Protein AF-A0AAW6U667-F1 (afdb_monomer)

Radius of gyration: 11.13 Å; Cα contacts (8 Å, |Δi|>4): 108; chains: 1; bounding box: 22×28×23 Å

Mean predicted aligned error: 3.18 Å

Secondary structure (DSSP, 8-state):
-HHHHHHHHTS-HHHHHHHTSTTTTHHHHHHHHHHHHHHT-HHHHHHHHHHHHTHHHHHHHHHHHHHHHHSS--TT-

Solvent-accessible surface area (backbone atoms only — not comparable to full-atom values): 3999 Å² total; per-residue (Å²): 98,68,68,59,49,52,53,64,70,64,47,55,52,69,58,54,40,58,38,19,37,75,92,39,27,54,58,54,14,52,46,13,28,48,46,10,63,74,67,74,34,64,66,23,27,52,46,10,51,46,35,54,77,58,18,73,80,60,47,28,57,57,31,38,54,29,21,73,77,68,58,38,54,57,84,62,84

Foldseek 3Di:
DVVLLVVLVPDFLVVQLVCLDQPNVLSVLVSQLVVCVVVVNVVSNVVSVCCNPPVSVPVSVQQNVCSVPPVGRDDSD

pLDDT: mean 91.13, std 4.67, range [72.94, 95.88]

Organism: NCBI:txid3044389

Nearest PDB structures (foldseek):
  7e3n-assembly1_A-2  TM=5.706E-01  e=7.95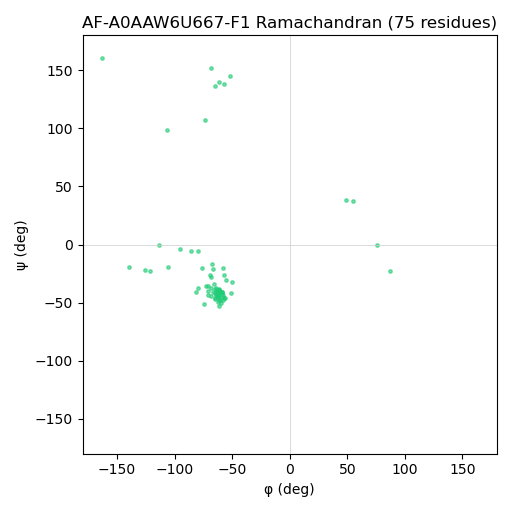2E+00  Trypanosoma brucei brucei TREU927

Sequence (77 aa):
MKSFVSAMDGLPWILKLILAFPGLDIVWGIYRIVKGLNKNDMVMVFAGIIWILVGWAIFWIIDIITVIVSGRPTVFA

Structure (mmCIF, N/CA/C/O backbone):
data_AF-A0AAW6U667-F1
#
_entry.id   AF-A0AAW6U667-F1
#
loop_
_atom_site.group_PDB
_atom_site.id
_atom_site.type_symbol
_atom_site.label_atom_id
_atom_site.label_alt_id
_atom_site.label_comp_id
_atom_site.label_asym_id
_atom_site.label_entity_id
_atom_site.label_seq_id
_atom_site.pdbx_PDB_ins_code
_atom_site.Cartn_x
_atom_site.Cartn_y
_atom_site.Cartn_z
_atom_site.occupancy
_atom_site.B_iso_or_equiv
_atom_site.auth_seq_id
_atom_site.auth_comp_id
_atom_site.auth_asym_id
_atom_site.auth_atom_id
_atom_site.pdbx_PDB_model_num
ATOM 1 N N . MET A 1 1 ? -16.667 7.273 3.760 1.00 73.25 1 MET A N 1
ATOM 2 C CA . MET A 1 1 ? -15.187 7.187 3.832 1.00 73.25 1 MET A CA 1
ATOM 3 C C . MET A 1 1 ? -14.721 6.140 4.839 1.00 73.25 1 MET A C 1
ATOM 5 O O . MET A 1 1 ? -14.148 5.154 4.403 1.00 73.25 1 MET A O 1
ATOM 9 N N . LYS A 1 2 ? -15.030 6.266 6.142 1.00 83.94 2 LYS A N 1
ATOM 10 C CA . LYS A 1 2 ? -14.617 5.273 7.162 1.00 83.94 2 LYS A CA 1
ATOM 11 C C . LYS A 1 2 ? 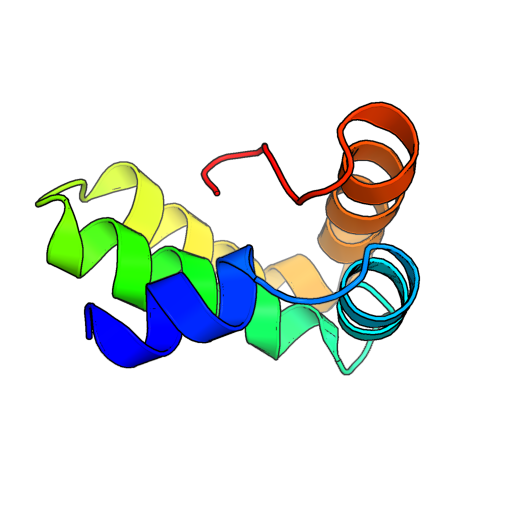-15.075 3.839 6.869 1.00 83.94 2 LYS A C 1
ATOM 13 O O . LYS A 1 2 ? -14.256 2.938 6.914 1.00 83.94 2 LYS A O 1
ATOM 18 N N . SER A 1 3 ? -16.342 3.645 6.488 1.00 90.25 3 SER A N 1
ATOM 19 C CA . SER A 1 3 ? -16.880 2.315 6.148 1.00 90.25 3 SER A CA 1
ATOM 20 C C . SER A 1 3 ? -16.133 1.638 4.987 1.00 90.25 3 SER A C 1
ATOM 22 O O . SER A 1 3 ? -15.813 0.459 5.086 1.00 90.25 3 SER A O 1
ATOM 24 N N . PHE A 1 4 ? -15.775 2.386 3.938 1.00 91.50 4 PHE A N 1
ATOM 25 C CA . PHE A 1 4 ? -14.985 1.862 2.819 1.00 91.50 4 PHE A CA 1
ATOM 26 C C . PHE A 1 4 ? -13.575 1.446 3.257 1.00 91.50 4 PHE A C 1
ATOM 28 O O . PHE A 1 4 ? -13.133 0.345 2.947 1.00 91.50 4 PHE A O 1
ATOM 35 N N . VAL A 1 5 ? -12.891 2.299 4.028 1.00 92.31 5 VAL A N 1
ATOM 36 C CA . VAL A 1 5 ? -11.549 1.999 4.553 1.00 92.31 5 VAL A CA 1
ATOM 37 C C . VAL A 1 5 ? -11.587 0.764 5.453 1.00 92.31 5 VAL A C 1
ATOM 39 O O . VAL A 1 5 ? -10.772 -0.132 5.279 1.00 92.31 5 VAL A O 1
ATOM 42 N N . SER A 1 6 ? -12.573 0.662 6.347 1.00 93.12 6 SER A N 1
ATOM 43 C CA . SER A 1 6 ? -12.750 -0.512 7.206 1.00 93.12 6 SER A CA 1
ATOM 44 C C . SER A 1 6 ? -13.066 -1.785 6.418 1.00 93.12 6 SER A C 1
ATOM 46 O O . SER A 1 6 ? -12.567 -2.847 6.778 1.00 93.12 6 SER A O 1
ATOM 48 N N . ALA A 1 7 ? -13.850 -1.699 5.339 1.00 94.44 7 ALA A N 1
ATOM 49 C CA . ALA A 1 7 ? -14.117 -2.841 4.466 1.00 94.44 7 ALA A CA 1
ATOM 50 C C . ALA A 1 7 ? -12.838 -3.320 3.759 1.00 94.44 7 ALA A C 1
ATOM 52 O O . ALA A 1 7 ? -12.538 -4.510 3.773 1.00 94.44 7 ALA A O 1
ATOM 53 N N . MET A 1 8 ? -12.051 -2.389 3.214 1.00 93.69 8 MET A N 1
ATOM 54 C CA . MET A 1 8 ? -10.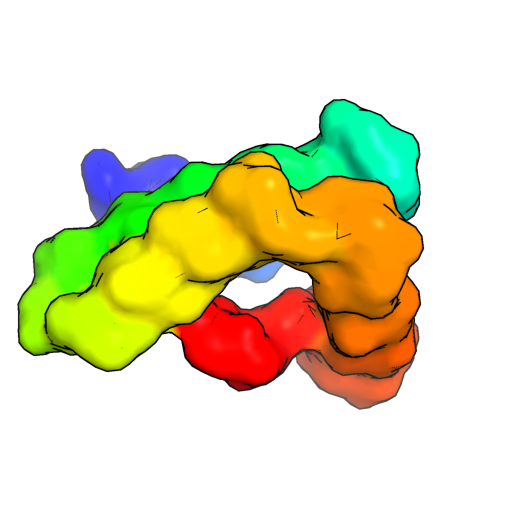757 -2.672 2.583 1.00 93.69 8 MET A CA 1
ATOM 55 C C . MET A 1 8 ? -9.741 -3.265 3.572 1.00 93.69 8 MET A C 1
ATOM 57 O O . MET A 1 8 ? -9.064 -4.248 3.268 1.00 93.69 8 MET A O 1
ATOM 61 N N . ASP A 1 9 ? -9.665 -2.710 4.784 1.00 91.88 9 ASP A N 1
ATOM 62 C CA . ASP A 1 9 ? -8.795 -3.199 5.857 1.00 91.88 9 ASP A CA 1
ATOM 63 C C . ASP A 1 9 ? -9.206 -4.596 6.342 1.00 91.88 9 ASP A C 1
ATOM 65 O O . ASP A 1 9 ? -8.342 -5.413 6.673 1.00 91.88 9 ASP A O 1
ATOM 69 N N . GLY A 1 10 ? -10.509 -4.890 6.341 1.00 93.62 10 GLY A N 1
ATOM 70 C CA . GLY A 1 10 ? -11.088 -6.167 6.755 1.00 93.62 10 GLY A CA 1
ATOM 71 C C . GLY A 1 10 ? -11.022 -7.283 5.709 1.00 93.62 10 GLY A C 1
ATOM 72 O O . GLY A 1 10 ? -11.375 -8.417 6.025 1.00 93.62 10 GLY A O 1
ATOM 73 N N . LEU A 1 11 ? -10.563 -7.006 4.482 1.00 94.88 11 LEU A N 1
ATOM 74 C CA . LEU A 1 11 ? -10.443 -8.039 3.453 1.00 94.88 11 LEU A CA 1
ATOM 75 C C . LEU A 1 11 ? -9.469 -9.156 3.887 1.00 94.88 11 LEU A C 1
ATOM 77 O O . LEU A 1 11 ? -8.385 -8.862 4.417 1.00 94.88 11 LEU A O 1
ATOM 81 N N . PRO A 1 12 ? -9.797 -10.432 3.604 1.00 95.00 12 PRO A N 1
ATOM 82 C CA . PRO A 1 12 ? -8.847 -11.531 3.670 1.00 95.00 12 PRO A CA 1
ATOM 83 C C . PRO A 1 12 ? -7.583 -11.211 2.874 1.00 95.00 12 PRO A C 1
ATOM 85 O O . PRO A 1 12 ? -7.647 -10.596 1.807 1.00 95.00 12 PRO A O 1
ATOM 88 N N . TRP A 1 13 ? -6.439 -11.682 3.363 1.00 92.06 13 TRP A N 1
ATOM 89 C CA . TRP A 1 13 ? -5.142 -11.457 2.724 1.00 92.06 13 TRP A CA 1
ATOM 90 C C . TRP A 1 13 ? -5.132 -11.816 1.228 1.00 92.06 13 TRP A C 1
ATOM 92 O O . TRP A 1 13 ? -4.628 -11.045 0.415 1.00 92.06 13 TRP A O 1
ATOM 102 N N . ILE A 1 14 ? -5.771 -12.931 0.855 1.00 92.56 14 ILE A N 1
ATOM 103 C CA . ILE A 1 14 ? -5.843 -13.385 -0.540 1.00 92.56 14 ILE A CA 1
ATOM 104 C C . ILE A 1 14 ? -6.553 -12.362 -1.439 1.00 92.56 14 ILE A C 1
ATOM 106 O O . ILE A 1 14 ? -6.112 -12.110 -2.554 1.00 92.56 14 ILE A O 1
ATOM 110 N N . LEU A 1 15 ? -7.624 -11.729 -0.945 1.00 94.06 15 LEU A N 1
ATOM 111 C CA . LEU A 1 15 ? -8.370 -10.732 -1.713 1.00 94.06 15 LEU A CA 1
ATOM 112 C C . LEU A 1 15 ? -7.569 -9.438 -1.834 1.00 94.06 15 LEU A C 1
ATOM 114 O O . LEU A 1 15 ? -7.569 -8.816 -2.890 1.00 94.06 15 LEU A O 1
ATOM 118 N N . LYS A 1 16 ? -6.824 -9.070 -0.786 1.00 94.25 16 LYS A N 1
ATOM 119 C CA . LYS A 1 16 ? -5.894 -7.937 -0.843 1.00 94.25 16 LYS A CA 1
ATOM 120 C C . LYS A 1 16 ? -4.805 -8.151 -1.896 1.00 94.25 16 LYS A C 1
ATOM 122 O O . LYS A 1 16 ? -4.461 -7.215 -2.611 1.00 94.25 16 LYS A O 1
ATOM 127 N N . LEU A 1 17 ? -4.306 -9.383 -2.008 1.00 93.62 17 LEU A N 1
ATOM 128 C CA . LEU A 1 17 ? -3.304 -9.758 -3.001 1.00 93.62 17 LEU A CA 1
ATOM 129 C C . LEU A 1 17 ? -3.879 -9.722 -4.419 1.00 93.62 17 LEU A C 1
ATOM 131 O O . LEU A 1 17 ? -3.251 -9.159 -5.307 1.00 93.62 17 LEU A O 1
ATOM 135 N N . ILE A 1 18 ? -5.089 -10.253 -4.623 1.00 94.62 18 ILE A N 1
ATOM 136 C CA . ILE A 1 18 ? -5.784 -10.198 -5.919 1.00 94.62 18 ILE A CA 1
ATOM 137 C C . ILE A 1 18 ? -5.965 -8.745 -6.377 1.00 94.62 18 ILE A C 1
ATOM 139 O O . ILE A 1 18 ? -5.687 -8.424 -7.528 1.00 94.62 18 ILE A O 1
ATOM 143 N N . LEU A 1 19 ? -6.360 -7.850 -5.469 1.00 94.44 19 LEU A N 1
ATOM 144 C CA . LEU A 1 19 ? -6.513 -6.425 -5.773 1.00 94.44 19 LEU A CA 1
ATOM 145 C C . LEU A 1 19 ? -5.187 -5.712 -6.074 1.00 94.44 19 LEU A C 1
ATOM 147 O O . LEU A 1 19 ? -5.219 -4.621 -6.623 1.00 94.44 19 LEU A O 1
ATOM 151 N N . ALA A 1 20 ? -4.036 -6.294 -5.726 1.00 93.12 20 ALA A N 1
ATOM 152 C CA . ALA A 1 20 ? -2.720 -5.732 -6.036 1.00 93.12 20 ALA A CA 1
ATOM 153 C C . ALA A 1 20 ? -2.200 -6.116 -7.435 1.00 93.12 20 ALA A C 1
ATOM 155 O O . ALA A 1 20 ? -1.155 -5.616 -7.843 1.00 93.12 20 ALA A O 1
ATOM 156 N N . PHE A 1 21 ? -2.889 -6.990 -8.181 1.00 92.12 21 PHE A N 1
ATOM 157 C CA . PHE A 1 21 ? -2.489 -7.331 -9.550 1.00 92.12 21 PHE A CA 1
ATOM 158 C C . PHE A 1 21 ? -2.681 -6.151 -10.520 1.00 92.12 21 PHE A C 1
ATOM 160 O O . PHE A 1 21 ? -3.582 -5.324 -10.329 1.00 92.12 21 PHE A O 1
ATOM 167 N N . PRO A 1 22 ? -1.870 -6.079 -11.596 1.00 89.12 22 PRO A N 1
ATOM 168 C CA . PRO A 1 22 ? -1.992 -5.029 -12.598 1.00 89.12 22 PRO A CA 1
ATOM 169 C C . PRO A 1 22 ? -3.404 -5.012 -13.199 1.00 89.12 22 PRO A C 1
ATOM 171 O O . PRO A 1 22 ? -4.001 -6.055 -13.464 1.00 89.12 22 PRO A O 1
ATOM 174 N N . GLY A 1 23 ? -3.949 -3.810 -13.385 1.00 85.00 23 GLY A N 1
ATOM 175 C CA . GLY A 1 23 ? -5.329 -3.589 -13.835 1.00 85.00 23 GLY A CA 1
ATOM 176 C C . GLY A 1 23 ? -6.369 -3.553 -12.708 1.00 85.00 23 GLY A C 1
ATOM 177 O O . GLY A 1 23 ? -7.409 -2.923 -12.881 1.00 85.00 23 GLY A O 1
ATOM 178 N N . LEU A 1 24 ? -6.083 -4.149 -11.543 1.00 90.88 24 LEU A N 1
ATOM 179 C CA . LEU A 1 24 ? -6.919 -4.055 -10.336 1.00 90.88 24 LEU A CA 1
ATOM 180 C C . LEU A 1 24 ? -6.320 -3.133 -9.261 1.00 90.88 24 LEU A C 1
ATOM 182 O O . LEU A 1 24 ? -7.066 -2.623 -8.423 1.00 90.88 24 LEU A O 1
ATOM 186 N N . ASP A 1 25 ? -5.014 -2.853 -9.325 1.00 89.19 25 ASP A N 1
ATOM 187 C CA . ASP A 1 25 ? -4.279 -2.032 -8.346 1.00 89.19 25 ASP A CA 1
ATOM 188 C C . ASP A 1 25 ? -4.829 -0.601 -8.181 1.00 89.19 25 ASP A C 1
ATOM 190 O O . ASP A 1 25 ? -4.682 0.012 -7.122 1.00 89.19 25 ASP A O 1
ATOM 194 N N . ILE A 1 26 ? -5.581 -0.103 -9.168 1.00 91.62 26 ILE A N 1
ATOM 195 C CA . ILE A 1 26 ? -6.332 1.157 -9.079 1.00 91.62 26 ILE A CA 1
ATOM 196 C C . ILE A 1 26 ? -7.201 1.242 -7.813 1.00 91.62 26 ILE A C 1
ATOM 198 O O . ILE A 1 26 ? -7.363 2.322 -7.239 1.00 91.62 26 ILE A O 1
ATOM 202 N N . VAL A 1 27 ? -7.713 0.106 -7.326 1.00 93.38 27 VAL A N 1
ATOM 203 C CA . VAL A 1 27 ? -8.483 0.022 -6.077 1.00 93.38 27 VAL A CA 1
ATOM 204 C C . VAL A 1 27 ? -7.633 0.450 -4.879 1.00 93.38 27 VAL A C 1
ATOM 206 O O . VAL A 1 27 ? -8.125 1.165 -4.003 1.00 93.38 27 VAL A O 1
ATOM 209 N N . TRP A 1 28 ? -6.348 0.092 -4.857 1.00 94.06 28 TRP A N 1
ATOM 210 C CA . TRP A 1 28 ? -5.412 0.528 -3.824 1.00 94.06 28 TRP A CA 1
ATOM 211 C C . TRP A 1 28 ? -5.060 2.008 -3.939 1.00 94.06 28 TRP A C 1
ATOM 213 O O . TRP A 1 28 ? -4.964 2.690 -2.918 1.00 94.06 28 TRP A O 1
ATOM 223 N N . GLY A 1 29 ? -4.960 2.546 -5.156 1.00 93.56 29 GLY A N 1
ATOM 224 C CA . GLY A 1 29 ? -4.854 3.991 -5.382 1.00 93.56 29 GLY A CA 1
ATOM 225 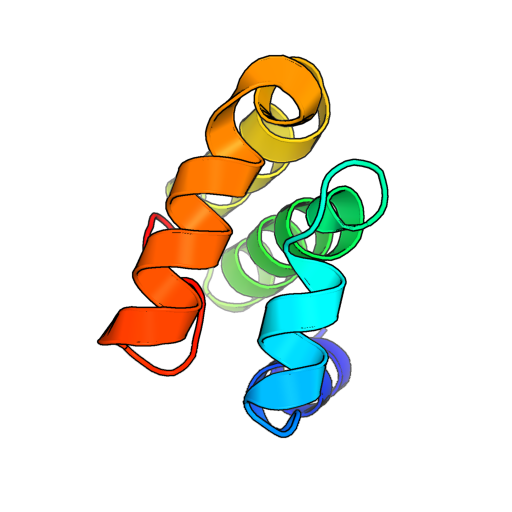C C . GLY A 1 29 ? -6.042 4.768 -4.795 1.00 93.56 29 GLY A C 1
ATOM 226 O O . GLY A 1 29 ? -5.853 5.717 -4.031 1.00 93.56 29 GLY A O 1
ATOM 227 N N . ILE A 1 30 ? -7.274 4.316 -5.059 1.00 94.44 30 ILE A N 1
ATOM 228 C CA . ILE A 1 30 ? -8.501 4.906 -4.490 1.00 94.44 30 ILE A CA 1
ATOM 229 C C . ILE A 1 30 ? -8.517 4.758 -2.964 1.00 94.44 30 ILE A C 1
ATOM 231 O O . ILE A 1 30 ? -8.843 5.706 -2.249 1.00 94.44 30 ILE A O 1
ATOM 235 N N . TYR A 1 31 ? -8.129 3.592 -2.445 1.00 95.19 31 TYR A N 1
ATOM 236 C CA . TYR A 1 31 ? -8.011 3.355 -1.008 1.00 95.19 31 TYR A CA 1
ATOM 237 C C . TYR A 1 31 ? -7.058 4.338 -0.326 1.00 95.19 31 TYR A C 1
ATOM 239 O O . TYR A 1 31 ? -7.441 4.927 0.687 1.00 95.19 31 TYR A O 1
ATOM 247 N N . ARG A 1 32 ? -5.874 4.587 -0.899 1.00 94.31 32 ARG A N 1
ATOM 248 C CA . ARG A 1 32 ? -4.914 5.579 -0.387 1.00 94.31 32 ARG A CA 1
ATOM 249 C C . ARG A 1 32 ? -5.526 6.975 -0.323 1.00 94.31 32 ARG A C 1
ATOM 251 O O . ARG A 1 32 ? -5.436 7.625 0.714 1.00 94.31 32 ARG A O 1
ATOM 258 N N . ILE A 1 33 ? -6.238 7.401 -1.370 1.00 95.88 33 ILE A N 1
ATOM 259 C CA . ILE A 1 33 ? -6.927 8.703 -1.392 1.00 95.88 33 ILE A CA 1
ATOM 260 C C . ILE A 1 33 ? -7.978 8.779 -0.281 1.00 95.88 33 ILE A C 1
ATOM 262 O O . ILE A 1 33 ? -7.961 9.700 0.534 1.00 95.88 33 ILE A O 1
ATOM 266 N N . VAL A 1 34 ? -8.884 7.801 -0.206 1.00 95.25 34 VAL A N 1
ATOM 267 C CA . VAL A 1 34 ? -9.989 7.824 0.767 1.00 95.25 34 VAL A CA 1
ATOM 268 C C . VAL A 1 34 ? -9.469 7.734 2.204 1.00 95.25 34 VAL A C 1
ATOM 270 O O . VAL A 1 34 ? -10.001 8.399 3.098 1.00 95.25 34 VAL A O 1
ATOM 273 N N . LYS A 1 35 ? -8.425 6.937 2.446 1.00 94.38 35 LYS A N 1
ATOM 274 C CA . LYS A 1 35 ? -7.795 6.810 3.763 1.00 94.38 35 LYS A CA 1
ATOM 275 C C . LYS A 1 35 ? -7.013 8.065 4.142 1.00 94.38 35 LYS A C 1
ATOM 277 O O . LYS A 1 35 ? -7.141 8.499 5.286 1.00 94.38 35 LYS A O 1
ATOM 282 N N . GLY A 1 36 ? -6.300 8.678 3.198 1.00 94.00 36 GLY A N 1
ATOM 283 C CA . GLY A 1 36 ? -5.590 9.944 3.384 1.00 94.00 36 GLY A CA 1
ATOM 284 C C . GLY A 1 36 ? -6.538 11.086 3.734 1.00 94.00 36 GLY A C 1
ATOM 285 O O . GLY A 1 36 ? -6.354 11.743 4.755 1.00 94.00 36 GLY A O 1
ATOM 286 N N . LEU A 1 37 ? -7.637 11.238 2.987 1.00 94.44 37 LEU A N 1
ATOM 287 C CA . LEU A 1 37 ? -8.685 12.222 3.292 1.00 94.44 37 LEU A CA 1
ATOM 288 C C . LEU A 1 37 ? -9.305 11.992 4.677 1.00 94.44 37 LEU A C 1
ATOM 290 O O . LEU A 1 37 ? -9.521 12.938 5.429 1.00 94.44 37 LEU A O 1
ATOM 294 N N . ASN A 1 38 ? -9.552 10.734 5.053 1.00 93.69 38 ASN A N 1
ATOM 295 C CA . ASN A 1 38 ? -10.094 10.398 6.371 1.00 93.69 38 ASN A CA 1
ATOM 296 C C . ASN A 1 38 ? -9.103 10.655 7.524 1.00 93.69 38 ASN A C 1
ATOM 298 O O . ASN A 1 38 ? -9.537 10.877 8.653 1.00 93.69 38 ASN A O 1
ATOM 302 N N . LYS A 1 39 ? -7.793 10.609 7.257 1.00 92.19 39 LYS A N 1
ATOM 303 C CA . LYS A 1 39 ? -6.725 10.887 8.230 1.00 92.19 39 LYS A CA 1
ATOM 304 C C . LYS A 1 39 ? -6.209 12.331 8.190 1.00 92.19 39 LYS A C 1
ATOM 306 O O . LYS A 1 39 ? -5.384 12.674 9.027 1.00 92.19 39 LYS A O 1
ATOM 311 N N . ASN A 1 40 ? -6.698 13.158 7.262 1.00 93.88 40 ASN A N 1
ATOM 312 C CA . ASN A 1 40 ? -6.141 14.480 6.956 1.00 93.88 40 ASN A CA 1
ATOM 313 C C . ASN A 1 40 ? -4.634 14.419 6.604 1.00 93.88 40 ASN A C 1
ATOM 315 O O . ASN A 1 40 ? -3.845 15.278 6.985 1.00 93.88 40 ASN A O 1
ATOM 319 N N . ASP A 1 41 ? -4.236 13.358 5.895 1.00 94.88 41 ASP A N 1
ATOM 320 C CA . ASP A 1 41 ? -2.865 13.107 5.450 1.00 94.88 41 ASP A CA 1
ATOM 321 C C . ASP A 1 41 ? -2.761 13.349 3.940 1.00 94.88 41 ASP A C 1
ATOM 323 O O . ASP A 1 41 ? -3.112 12.497 3.117 1.00 94.88 41 ASP A O 1
ATOM 327 N N . MET A 1 42 ? -2.282 14.538 3.574 1.00 92.94 42 MET A N 1
ATOM 328 C CA . MET A 1 42 ? -2.144 14.945 2.175 1.00 92.94 42 MET A CA 1
ATOM 329 C C . MET A 1 42 ? -1.069 14.152 1.427 1.00 92.94 42 MET A C 1
ATOM 331 O O . MET A 1 42 ? -1.204 13.955 0.222 1.00 92.94 42 MET A O 1
ATOM 335 N N . VAL A 1 43 ? -0.035 13.648 2.112 1.00 94.56 43 VAL A N 1
ATOM 336 C CA . VAL A 1 43 ? 1.010 12.824 1.479 1.00 94.56 43 VAL A CA 1
ATOM 337 C C . VAL A 1 43 ? 0.395 11.528 0.969 1.00 94.56 43 VAL A C 1
ATOM 339 O O . VAL A 1 43 ? 0.625 11.133 -0.172 1.00 94.56 43 VAL A O 1
ATOM 342 N N . MET A 1 44 ? -0.459 10.910 1.783 1.00 93.81 44 MET A N 1
ATOM 343 C CA . MET A 1 44 ? -1.199 9.705 1.421 1.00 93.81 44 MET A CA 1
ATOM 344 C C . MET A 1 44 ? -2.167 9.937 0.251 1.00 93.81 44 MET A C 1
ATOM 346 O O . MET A 1 44 ? -2.284 9.096 -0.642 1.00 93.81 44 MET A O 1
ATOM 350 N N . VAL A 1 45 ? -2.826 11.101 0.220 1.00 95.25 45 VAL A N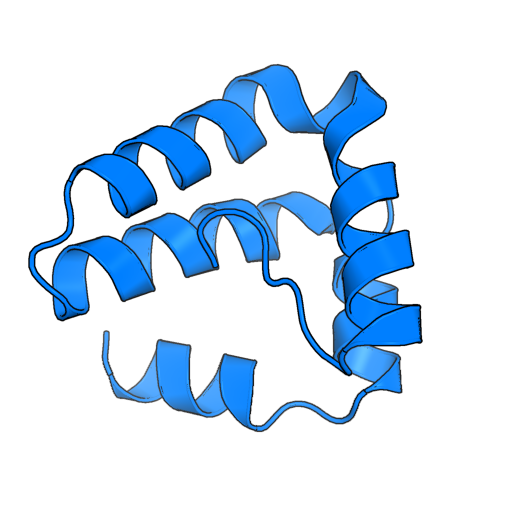 1
ATOM 351 C CA . VAL A 1 45 ? -3.696 11.499 -0.898 1.00 95.25 45 VAL A CA 1
ATOM 352 C C . VAL A 1 45 ? -2.895 11.627 -2.193 1.00 95.25 45 VAL A C 1
ATOM 354 O O . VAL A 1 45 ? -3.273 11.029 -3.202 1.00 95.25 45 VAL A O 1
ATOM 357 N N . PHE A 1 46 ? -1.767 12.344 -2.172 1.00 95.25 46 PHE A N 1
ATOM 358 C CA . PHE A 1 46 ? -0.901 12.474 -3.346 1.00 95.25 46 PHE A CA 1
ATOM 359 C C . PHE A 1 46 ? -0.324 11.129 -3.789 1.00 95.25 46 PHE A C 1
ATOM 361 O O . PHE A 1 46 ? -0.313 10.841 -4.984 1.00 95.25 46 PHE A O 1
ATOM 368 N N . ALA A 1 47 ? 0.083 10.272 -2.850 1.00 93.69 47 ALA A N 1
ATOM 369 C CA . ALA A 1 47 ? 0.558 8.930 -3.164 1.00 93.69 47 ALA A CA 1
ATOM 370 C C . ALA A 1 47 ? -0.509 8.106 -3.896 1.00 93.69 47 ALA A C 1
ATOM 372 O O . ALA A 1 47 ? -0.194 7.452 -4.887 1.00 93.69 47 ALA A O 1
ATOM 373 N N . GLY A 1 48 ? -1.773 8.186 -3.469 1.00 93.94 48 GLY A N 1
ATOM 374 C CA . GLY A 1 48 ? -2.883 7.533 -4.158 1.00 93.94 48 GLY A CA 1
ATOM 375 C C . GLY A 1 48 ? 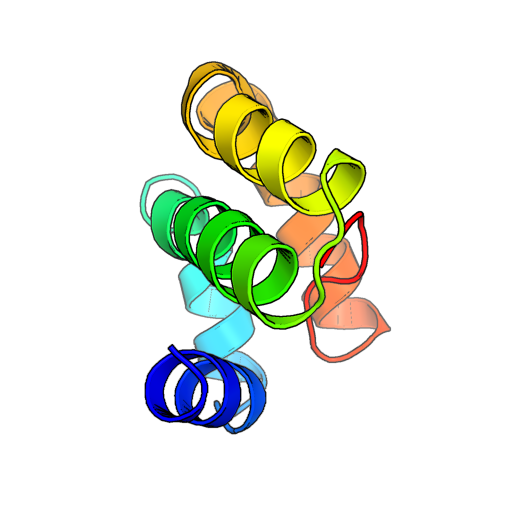-3.098 8.046 -5.584 1.00 93.94 48 GLY A C 1
ATOM 376 O O . GLY A 1 48 ? -3.276 7.242 -6.495 1.00 93.94 48 GLY A O 1
ATOM 377 N N . ILE A 1 49 ? -2.995 9.360 -5.810 1.00 94.88 49 ILE A N 1
ATOM 378 C CA . ILE A 1 49 ? -3.080 9.955 -7.158 1.00 94.88 49 ILE A CA 1
ATOM 379 C C . ILE A 1 49 ? -1.936 9.455 -8.054 1.00 94.88 49 ILE A C 1
ATOM 381 O O . ILE A 1 49 ? -2.177 9.061 -9.195 1.00 94.88 49 ILE A O 1
ATOM 385 N N . ILE A 1 50 ? -0.702 9.420 -7.542 1.00 93.50 50 ILE A N 1
ATOM 386 C CA . ILE A 1 50 ? 0.464 8.918 -8.287 1.00 93.50 50 ILE A CA 1
ATOM 387 C C . ILE A 1 50 ? 0.290 7.433 -8.627 1.00 93.50 50 ILE A C 1
ATOM 389 O O . ILE A 1 50 ? 0.580 7.027 -9.752 1.00 93.50 50 ILE A O 1
ATOM 393 N N . TRP A 1 51 ? -0.225 6.634 -7.689 1.00 92.25 51 TRP A N 1
ATOM 394 C CA . TRP A 1 51 ? -0.506 5.215 -7.910 1.00 92.25 51 TRP A CA 1
ATOM 395 C C . TRP A 1 51 ? -1.490 4.996 -9.065 1.00 92.25 51 TRP A C 1
ATOM 397 O O . TRP A 1 51 ? -1.266 4.134 -9.905 1.00 92.25 51 TRP A O 1
ATOM 407 N N . ILE A 1 52 ? -2.528 5.829 -9.173 1.00 91.75 52 ILE A N 1
ATOM 408 C CA . ILE A 1 52 ? -3.509 5.732 -10.264 1.00 91.75 52 ILE A CA 1
ATOM 409 C C . ILE A 1 52 ? -2.909 6.176 -11.607 1.00 91.75 52 ILE A C 1
ATOM 411 O O . ILE A 1 52 ? -3.133 5.525 -12.624 1.00 91.75 52 ILE A O 1
ATOM 415 N N . LEU A 1 53 ? -2.159 7.282 -11.635 1.00 90.75 53 LEU A N 1
ATOM 416 C CA . LEU A 1 53 ? -1.673 7.874 -12.890 1.00 90.75 53 LEU A CA 1
ATOM 417 C C . LEU A 1 53 ? -0.440 7.166 -13.465 1.00 90.75 53 LEU A C 1
ATOM 419 O O . LEU A 1 53 ? -0.306 7.042 -14.681 1.00 90.75 53 LEU A O 1
ATOM 423 N N . VAL A 1 54 ? 0.474 6.727 -12.599 1.00 87.56 54 VAL A N 1
ATOM 424 C CA . VAL A 1 54 ? 1.797 6.201 -12.985 1.00 87.56 54 VAL A CA 1
ATOM 425 C C . VAL A 1 54 ? 2.042 4.804 -12.408 1.00 87.56 54 VAL A C 1
ATOM 427 O O . VAL A 1 54 ? 2.842 4.037 -12.943 1.00 87.56 54 VAL A O 1
ATOM 430 N N . GLY A 1 55 ? 1.335 4.438 -11.335 1.00 78.19 55 GLY A N 1
ATOM 431 C CA . GLY A 1 55 ? 1.543 3.176 -10.627 1.00 78.19 55 GLY A CA 1
ATOM 432 C C . GLY A 1 55 ? 1.173 1.922 -11.420 1.00 78.19 55 GLY A C 1
ATOM 433 O O . GLY A 1 55 ? 1.765 0.870 -11.169 1.00 78.19 55 GLY A O 1
ATOM 434 N N . TRP A 1 56 ? 0.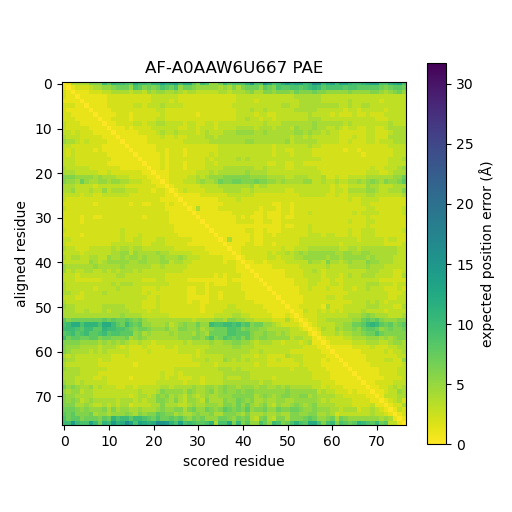324 2.049 -12.447 1.00 81.56 56 TRP A N 1
ATOM 435 C CA . TRP A 1 56 ? -0.059 0.944 -13.336 1.00 81.56 56 TRP A CA 1
ATOM 436 C C . TRP A 1 56 ? 1.139 0.269 -14.027 1.00 81.56 56 TRP A C 1
ATOM 438 O O . TRP A 1 56 ? 1.069 -0.911 -14.363 1.00 81.56 56 TRP A O 1
ATOM 448 N N . ALA A 1 57 ? 2.249 0.993 -14.222 1.00 84.75 57 ALA A N 1
ATOM 449 C CA . ALA A 1 57 ? 3.442 0.453 -14.863 1.00 84.75 57 ALA A CA 1
ATOM 450 C C . ALA A 1 57 ? 4.220 -0.499 -13.937 1.00 84.75 57 ALA A C 1
ATOM 452 O O . ALA A 1 57 ? 4.535 -1.622 -14.332 1.00 84.75 57 ALA A O 1
ATOM 453 N N . ILE A 1 58 ? 4.533 -0.064 -12.708 1.00 85.38 58 ILE A N 1
ATOM 454 C CA . ILE A 1 58 ? 5.454 -0.797 -11.816 1.00 85.38 58 ILE A CA 1
ATOM 455 C C . ILE A 1 58 ? 5.056 -0.839 -10.332 1.00 85.38 58 ILE A C 1
ATOM 457 O O . ILE A 1 58 ? 5.568 -1.680 -9.596 1.00 85.38 58 ILE A O 1
ATOM 461 N N . PHE A 1 59 ? 4.182 0.045 -9.844 1.00 87.12 59 PHE A N 1
ATOM 462 C CA . PHE A 1 59 ? 3.927 0.156 -8.400 1.00 87.12 59 PHE A CA 1
ATOM 463 C C . PHE A 1 59 ? 3.041 -0.964 -7.850 1.00 87.12 59 PHE A C 1
ATOM 465 O O . PHE A 1 59 ? 3.135 -1.284 -6.666 1.00 87.12 59 PHE A O 1
ATOM 472 N N . TRP A 1 60 ? 2.283 -1.645 -8.709 1.00 89.38 60 TRP A N 1
ATOM 473 C CA . TRP A 1 60 ? 1.579 -2.882 -8.364 1.00 89.38 60 TRP A CA 1
ATOM 474 C C . TRP A 1 60 ? 2.527 -3.964 -7.803 1.00 89.38 60 TRP A C 1
ATOM 476 O O . TRP A 1 60 ? 2.147 -4.723 -6.915 1.00 89.38 60 TRP A O 1
ATOM 486 N N . ILE A 1 61 ? 3.800 -3.992 -8.227 1.00 91.75 61 ILE A N 1
ATOM 487 C CA . ILE A 1 61 ? 4.810 -4.923 -7.692 1.00 91.75 61 ILE A CA 1
ATOM 488 C C . ILE A 1 61 ? 5.085 -4.626 -6.211 1.00 91.75 61 ILE A C 1
ATOM 490 O O . ILE A 1 61 ? 5.175 -5.542 -5.393 1.00 91.75 61 ILE A O 1
ATOM 494 N N . ILE A 1 62 ? 5.178 -3.343 -5.848 1.00 91.81 62 ILE A N 1
ATOM 495 C CA . ILE A 1 62 ? 5.382 -2.907 -4.461 1.00 91.81 62 ILE A CA 1
ATOM 496 C C . ILE A 1 62 ? 4.191 -3.345 -3.602 1.00 91.81 62 ILE A C 1
ATOM 498 O O . ILE A 1 62 ? 4.376 -3.854 -2.494 1.00 91.81 62 ILE A O 1
ATOM 502 N N . ASP A 1 63 ? 2.971 -3.207 -4.122 1.00 90.44 63 ASP A N 1
ATOM 503 C CA . ASP A 1 63 ? 1.758 -3.631 -3.421 1.00 90.44 63 ASP A CA 1
ATOM 504 C C . ASP A 1 63 ? 1.693 -5.149 -3.248 1.00 90.44 63 ASP A C 1
ATOM 506 O O . ASP A 1 63 ? 1.394 -5.620 -2.153 1.00 90.44 63 ASP A O 1
ATOM 510 N N . ILE A 1 64 ? 2.081 -5.934 -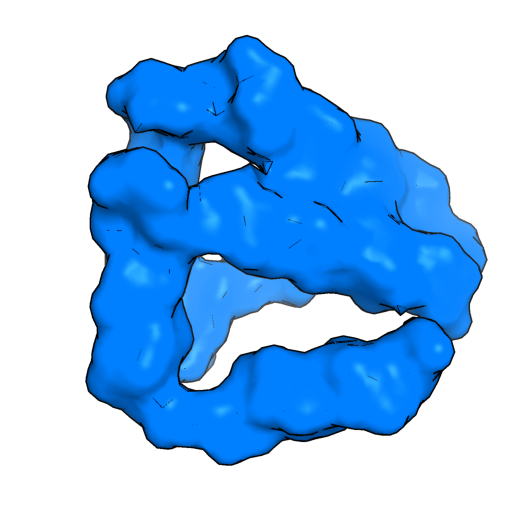4.255 1.00 93.25 64 ILE A N 1
ATOM 511 C CA . ILE A 1 64 ? 2.189 -7.394 -4.125 1.00 93.25 64 ILE A CA 1
ATOM 512 C C . ILE A 1 64 ? 3.191 -7.775 -3.031 1.00 93.25 64 ILE A C 1
ATOM 514 O O . ILE A 1 64 ? 2.858 -8.557 -2.139 1.00 93.25 64 ILE A O 1
ATOM 518 N N . ILE A 1 65 ? 4.402 -7.210 -3.060 1.00 94.12 65 ILE A N 1
ATOM 519 C CA . ILE A 1 65 ? 5.450 -7.523 -2.076 1.00 94.12 65 ILE A CA 1
ATOM 520 C C . ILE A 1 65 ? 4.983 -7.156 -0.665 1.00 94.12 65 ILE A C 1
ATOM 522 O O . ILE A 1 65 ? 5.093 -7.959 0.262 1.00 94.12 65 ILE A O 1
ATOM 526 N N . THR A 1 66 ? 4.428 -5.959 -0.488 1.00 93.06 66 THR A N 1
ATOM 527 C CA . THR A 1 66 ? 3.973 -5.494 0.828 1.00 93.06 66 THR A CA 1
ATOM 528 C C . THR A 1 66 ? 2.771 -6.282 1.333 1.00 93.06 66 THR A C 1
ATOM 530 O O . THR A 1 66 ? 2.736 -6.625 2.513 1.00 93.06 66 THR A O 1
ATOM 533 N N . VAL A 1 67 ? 1.837 -6.672 0.463 1.00 93.88 67 VAL A N 1
ATOM 534 C CA . VAL A 1 67 ? 0.737 -7.564 0.841 1.00 93.88 67 VAL A CA 1
ATOM 535 C C . VAL A 1 67 ? 1.268 -8.929 1.270 1.00 93.88 67 VAL A C 1
ATOM 537 O O . VAL A 1 67 ? 0.831 -9.424 2.306 1.00 93.88 67 VAL A O 1
ATOM 540 N N . ILE A 1 68 ? 2.224 -9.528 0.554 1.00 93.06 68 ILE A N 1
ATOM 541 C CA . ILE A 1 68 ? 2.823 -10.823 0.930 1.00 93.06 68 ILE A CA 1
ATOM 542 C C . ILE A 1 68 ? 3.529 -10.738 2.290 1.00 93.06 68 ILE A C 1
ATOM 544 O O . ILE A 1 68 ? 3.339 -11.613 3.130 1.00 93.06 68 ILE A O 1
ATOM 548 N N . VAL A 1 69 ? 4.313 -9.684 2.528 1.00 92.19 69 VAL A N 1
ATOM 549 C CA . VAL A 1 69 ? 5.145 -9.558 3.738 1.00 92.19 69 VAL A CA 1
ATOM 550 C C . VAL A 1 69 ? 4.355 -9.057 4.951 1.00 92.19 69 VAL A C 1
ATOM 552 O O . VAL A 1 69 ? 4.571 -9.517 6.066 1.00 92.19 69 VAL A O 1
ATOM 555 N N . SER A 1 70 ? 3.460 -8.087 4.761 1.00 89.19 70 SER A N 1
ATOM 556 C CA . SER A 1 70 ? 2.778 -7.353 5.844 1.00 89.19 70 SER A CA 1
ATOM 557 C C . SER A 1 70 ? 1.272 -7.614 5.920 1.00 89.19 70 SER A C 1
ATOM 559 O O . SER A 1 70 ? 0.583 -7.039 6.764 1.00 89.19 70 SER A O 1
ATOM 561 N N . GLY A 1 71 ? 0.725 -8.445 5.033 1.00 87.94 71 GLY A N 1
ATOM 562 C CA . GLY A 1 71 ? -0.701 -8.767 4.997 1.00 87.94 71 GLY A CA 1
ATOM 563 C C . GLY A 1 71 ? -1.598 -7.666 4.409 1.00 87.94 71 GLY A C 1
ATOM 564 O O . GLY A 1 71 ? -2.823 -7.818 4.372 1.00 87.94 71 GLY A O 1
ATOM 565 N N . ARG A 1 72 ? -1.013 -6.536 3.995 1.00 87.19 72 ARG A N 1
ATOM 566 C CA . ARG A 1 72 ? -1.677 -5.345 3.443 1.00 87.19 72 ARG A CA 1
ATOM 567 C C . ARG A 1 72 ? -0.659 -4.455 2.718 1.00 87.19 72 ARG A C 1
ATOM 569 O O . ARG A 1 72 ? 0.524 -4.545 3.047 1.00 87.19 72 ARG A O 1
ATOM 576 N N . PRO A 1 73 ? -1.090 -3.555 1.824 1.00 86.81 73 PRO A N 1
ATOM 577 C CA . PRO A 1 73 ? -0.203 -2.527 1.303 1.00 86.81 73 PRO A CA 1
ATOM 578 C C . PRO A 1 73 ? 0.206 -1.586 2.435 1.00 86.81 73 PRO A C 1
ATOM 580 O O . PRO A 1 73 ? -0.622 -1.209 3.267 1.00 86.81 73 PRO A O 1
ATOM 583 N N . THR A 1 74 ? 1.487 -1.237 2.493 1.00 86.00 74 THR A N 1
ATOM 584 C CA . THR A 1 74 ? 2.054 -0.404 3.571 1.00 86.00 74 THR A CA 1
ATOM 585 C C . THR A 1 74 ? 2.697 0.876 3.064 1.00 86.00 74 THR A C 1
ATOM 587 O O . THR A 1 74 ? 2.807 1.847 3.811 1.00 86.00 74 THR A O 1
ATOM 590 N N . VAL A 1 75 ? 3.107 0.915 1.796 1.00 85.75 75 VAL A N 1
ATOM 591 C CA . VAL A 1 75 ? 3.728 2.104 1.212 1.00 85.75 75 VAL A CA 1
ATOM 592 C C . VAL A 1 75 ? 2.651 3.158 0.978 1.00 85.75 75 VAL A C 1
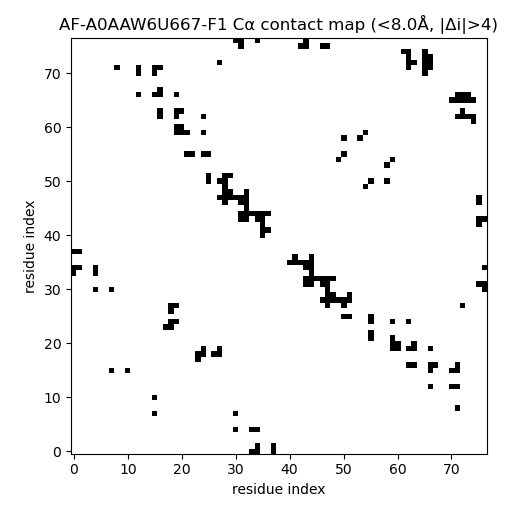ATOM 594 O O . VAL A 1 75 ? 1.803 3.012 0.093 1.00 85.75 75 VAL A O 1
ATOM 597 N N . PHE A 1 76 ? 2.684 4.192 1.824 1.00 83.00 76 PHE A N 1
ATOM 598 C CA . PHE A 1 76 ? 1.712 5.286 1.870 1.00 83.00 76 PHE A CA 1
ATOM 599 C C . PHE A 1 76 ? 0.256 4.787 1.879 1.00 83.00 76 PHE A C 1
ATOM 601 O O . PHE A 1 76 ? -0.598 5.361 1.206 1.00 83.00 76 PHE A O 1
ATOM 608 N N . ALA A 1 77 ? -0.006 3.687 2.599 1.00 72.94 77 ALA A N 1
ATOM 609 C CA . ALA A 1 77 ? -1.272 2.951 2.609 1.00 72.94 77 ALA A CA 1
ATOM 610 C C . ALA A 1 77 ? -1.733 2.579 4.023 1.00 72.94 77 ALA A C 1
ATOM 612 O O . ALA A 1 77 ? -0.922 2.367 4.949 1.00 72.94 77 ALA A O 1
#